Protein AF-V4W3D3-F1 (afdb_monomer)

pLDDT: mean 90.8, std 6.97, range [59.53, 97.44]

Secondary structure (DSSP, 8-state):
-HHHHHHHHHHHHHHHHHHHHHHHHHHHHHHHHHHHHHHHHH-TT--S--HHHHHHHHHHHHHHHH-TTHHHHHHHHHHHHHHHHT-PPPHHHHHHHHHHTT---SS--SSS--TT-

Organism: Citrus clementina (NCBI:txid85681)

Structure (mmCIF, N/CA/C/O backbone):
data_AF-V4W3D3-F1
#
_entry.id   AF-V4W3D3-F1
#
loop_
_atom_site.group_PDB
_atom_site.id
_atom_site.type_symbol
_atom_site.label_atom_id
_atom_site.label_alt_id
_atom_site.label_comp_id
_atom_site.label_asym_id
_atom_site.label_entity_id
_atom_site.label_seq_id
_atom_site.pdbx_PDB_ins_code
_atom_site.Cartn_x
_atom_site.Cartn_y
_atom_site.Cartn_z
_atom_site.occupancy
_atom_site.B_iso_or_equiv
_atom_site.auth_seq_id
_atom_site.auth_comp_id
_atom_site.auth_asym_id
_atom_site.auth_atom_id
_atom_site.pdbx_PDB_model_num
ATOM 1 N N . MET A 1 1 ? -31.366 -12.186 35.578 1.00 68.38 1 MET A N 1
ATOM 2 C CA . MET A 1 1 ? -29.944 -12.216 35.158 1.00 68.38 1 MET A CA 1
ATOM 3 C C . MET A 1 1 ? -29.764 -12.760 33.737 1.00 68.38 1 MET A C 1
ATOM 5 O O . MET A 1 1 ? -29.310 -11.999 32.896 1.00 68.38 1 MET A O 1
ATOM 9 N N . ALA A 1 2 ? -30.214 -13.980 33.408 1.00 75.69 2 ALA A N 1
ATOM 10 C CA . ALA A 1 2 ? -30.065 -14.568 32.061 1.00 75.69 2 ALA A CA 1
ATOM 11 C C . ALA A 1 2 ? -30.628 -13.715 30.901 1.00 75.69 2 ALA A C 1
ATOM 13 O O . ALA A 1 2 ? -29.993 -13.589 29.861 1.00 75.69 2 ALA A O 1
ATOM 14 N N . ARG A 1 3 ? -31.782 -13.059 31.095 1.00 81.50 3 ARG A N 1
ATOM 15 C CA . ARG A 1 3 ? -32.405 -12.210 30.063 1.00 81.50 3 ARG A CA 1
ATOM 16 C C . ARG A 1 3 ? -31.559 -10.976 29.717 1.00 81.50 3 ARG A C 1
ATOM 18 O O . ARG A 1 3 ? -31.438 -10.634 28.552 1.00 81.50 3 ARG A O 1
ATOM 25 N N . HIS A 1 4 ? -30.912 -10.360 30.710 1.00 81.06 4 HIS A N 1
ATOM 26 C CA . HIS A 1 4 ? -29.988 -9.239 30.493 1.00 81.06 4 HIS A CA 1
ATOM 27 C C . HIS A 1 4 ? -28.684 -9.682 29.824 1.00 81.06 4 HIS A C 1
ATOM 29 O O . HIS A 1 4 ? -28.195 -8.981 28.944 1.00 81.06 4 HIS A O 1
ATOM 35 N N . LEU A 1 5 ? -28.158 -10.857 30.188 1.00 86.44 5 LEU A N 1
ATOM 36 C CA . LEU A 1 5 ? -26.985 -11.439 29.527 1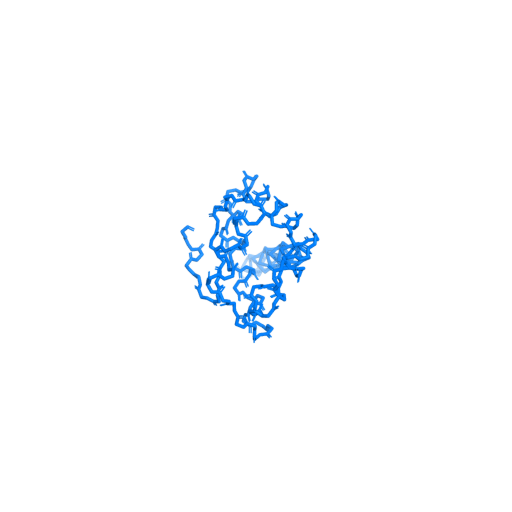.00 86.44 5 LEU A CA 1
ATOM 37 C C . LEU A 1 5 ? -27.262 -11.736 28.046 1.00 86.44 5 LEU A C 1
ATOM 39 O O . LEU A 1 5 ? -26.412 -11.458 27.206 1.00 86.44 5 LEU A O 1
ATOM 43 N N . LEU A 1 6 ? -28.467 -12.218 27.719 1.00 88.75 6 LEU A N 1
ATOM 44 C CA . LEU A 1 6 ? -28.884 -12.450 26.335 1.00 88.75 6 LEU A CA 1
ATOM 45 C C . LEU A 1 6 ? -28.907 -11.140 25.528 1.00 88.75 6 LEU A C 1
ATOM 47 O O . LEU A 1 6 ? -28.340 -11.083 24.440 1.00 88.75 6 LEU A O 1
ATOM 51 N N . TYR A 1 7 ? -29.489 -10.069 26.081 1.00 91.88 7 TYR A N 1
ATOM 52 C CA . TYR A 1 7 ? -29.511 -8.761 25.416 1.00 91.88 7 TYR A CA 1
ATOM 53 C C . TYR A 1 7 ? -28.104 -8.190 25.204 1.00 91.88 7 TYR A C 1
ATOM 55 O O . TYR A 1 7 ? -27.794 -7.741 24.101 1.00 91.88 7 TYR A O 1
ATOM 63 N N . LEU A 1 8 ? -27.231 -8.266 26.213 1.00 91.50 8 LEU A N 1
ATOM 64 C CA . LEU A 1 8 ? -25.843 -7.807 26.100 1.00 91.50 8 LEU A CA 1
ATOM 65 C C . LEU A 1 8 ? -25.068 -8.584 25.028 1.00 91.50 8 LEU A C 1
ATOM 67 O O . LEU A 1 8 ? -24.376 -7.972 24.218 1.00 91.50 8 LEU A O 1
ATOM 71 N N . ALA A 1 9 ? -25.233 -9.909 24.971 1.00 91.44 9 ALA A N 1
ATOM 72 C CA . ALA A 1 9 ? -24.599 -10.740 23.952 1.00 91.44 9 ALA A CA 1
ATOM 73 C C . ALA A 1 9 ? -25.085 -10.387 22.536 1.00 91.44 9 ALA A C 1
ATOM 75 O O . ALA A 1 9 ? -24.268 -10.216 21.632 1.00 91.44 9 ALA A O 1
ATOM 76 N N . THR A 1 10 ? -26.399 -10.212 22.340 1.00 87.69 10 THR A N 1
ATOM 77 C CA . THR A 1 10 ? -26.951 -9.813 21.031 1.00 87.69 10 THR A CA 1
ATOM 78 C C . THR A 1 10 ? -26.479 -8.427 20.595 1.00 87.69 10 THR A C 1
ATOM 80 O O . THR A 1 10 ? -26.133 -8.232 19.431 1.00 87.69 10 THR A O 1
ATOM 83 N N . PHE A 1 11 ? -26.402 -7.473 21.528 1.00 89.00 11 PHE A N 1
ATOM 84 C CA . PHE A 1 11 ? -25.919 -6.125 21.248 1.00 89.00 11 PHE A CA 1
ATOM 85 C C . PHE A 1 11 ? -24.432 -6.124 20.871 1.00 89.00 11 PHE A C 1
ATOM 87 O O . PHE A 1 11 ? -24.056 -5.520 19.867 1.00 89.00 11 PHE A O 1
ATOM 94 N N . ALA A 1 12 ? -23.596 -6.866 21.605 1.00 88.81 12 ALA A N 1
ATOM 95 C CA . ALA A 1 12 ? -22.182 -7.030 21.276 1.00 88.81 12 ALA A CA 1
ATOM 96 C C . ALA A 1 12 ? -21.980 -7.664 19.887 1.00 88.81 12 ALA A C 1
ATOM 98 O O . ALA A 1 12 ? -21.153 -7.183 19.113 1.00 88.81 12 ALA A O 1
ATOM 99 N N . LEU A 1 13 ? -22.773 -8.686 19.533 1.00 86.94 13 LEU A N 1
ATOM 100 C CA . LEU A 1 13 ? -22.719 -9.306 18.205 1.00 86.94 13 LEU A CA 1
ATOM 101 C C . LEU A 1 13 ? -23.029 -8.298 17.089 1.00 86.94 13 LEU A C 1
ATOM 103 O O . LEU A 1 13 ? -22.320 -8.251 16.082 1.00 86.94 13 LEU A O 1
ATOM 107 N N . MET A 1 14 ? -24.068 -7.476 17.270 1.00 81.88 14 MET A N 1
ATOM 108 C CA . MET A 1 14 ? -24.435 -6.448 16.293 1.00 81.88 14 MET A CA 1
ATOM 109 C C . MET A 1 14 ? -23.318 -5.414 16.111 1.00 81.88 14 MET A C 1
ATOM 111 O O . MET A 1 14 ? -22.978 -5.091 14.974 1.00 81.88 14 MET A O 1
ATOM 115 N N . LEU A 1 15 ? -22.691 -4.953 17.199 1.00 80.56 15 LEU A N 1
ATOM 116 C CA . LEU A 1 15 ? -21.564 -4.015 17.127 1.00 80.56 15 LEU A CA 1
ATOM 117 C C . LEU A 1 15 ? -20.380 -4.592 16.340 1.00 80.56 15 LEU A C 1
ATOM 119 O O . LEU A 1 15 ? -19.862 -3.928 15.445 1.00 80.56 15 LEU A O 1
ATOM 123 N N . VAL A 1 16 ? -19.988 -5.839 16.621 1.00 80.31 16 VAL A N 1
ATOM 124 C CA . VAL A 1 16 ? -18.888 -6.510 15.903 1.00 80.31 16 VAL A CA 1
ATOM 125 C C . VAL A 1 16 ? -19.198 -6.639 14.410 1.00 80.31 16 VAL A C 1
ATOM 127 O O . VAL A 1 16 ? -18.330 -6.394 13.572 1.00 80.31 16 VAL A O 1
ATOM 130 N N . SER A 1 17 ? -20.442 -6.981 14.072 1.00 71.75 17 SER A N 1
ATOM 131 C CA . SER A 1 17 ? -20.896 -7.129 12.684 1.00 71.75 17 SER A CA 1
ATOM 132 C C . SER A 1 17 ? -20.772 -5.818 11.903 1.00 71.75 17 SER A C 1
ATOM 134 O O . SER A 1 17 ? -20.255 -5.802 10.786 1.00 71.75 17 SER A O 1
ATOM 136 N N . VAL A 1 18 ? -21.202 -4.706 12.509 1.00 75.69 18 VAL A N 1
ATOM 137 C CA . VAL A 1 18 ? -21.117 -3.369 11.903 1.00 75.69 18 VAL A CA 1
ATOM 138 C 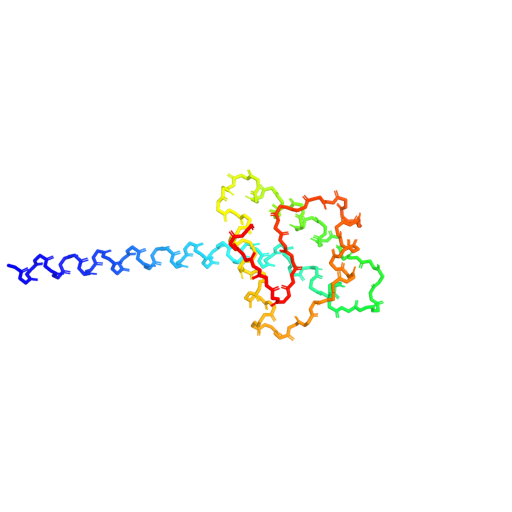C . VAL A 1 18 ? -19.663 -2.943 11.707 1.00 75.69 18 VAL A C 1
ATOM 140 O O . VAL A 1 18 ? -19.327 -2.417 10.647 1.00 75.69 18 VAL A O 1
ATOM 143 N N . SER A 1 19 ? -18.793 -3.186 12.691 1.00 73.75 19 SER A N 1
ATOM 144 C CA . SER A 1 19 ? -17.367 -2.858 12.582 1.00 73.75 19 SER A CA 1
ATOM 145 C C . SER A 1 19 ? -16.699 -3.606 11.430 1.00 73.75 19 SER A C 1
ATOM 147 O O . SER A 1 19 ? -16.050 -2.974 10.600 1.00 73.75 19 SER A O 1
ATOM 149 N N . LYS A 1 20 ? -16.938 -4.919 11.308 1.00 73.25 20 LYS A N 1
ATOM 150 C CA . LYS A 1 20 ? -16.398 -5.719 10.197 1.00 73.25 20 LYS A CA 1
ATOM 151 C C . LYS A 1 2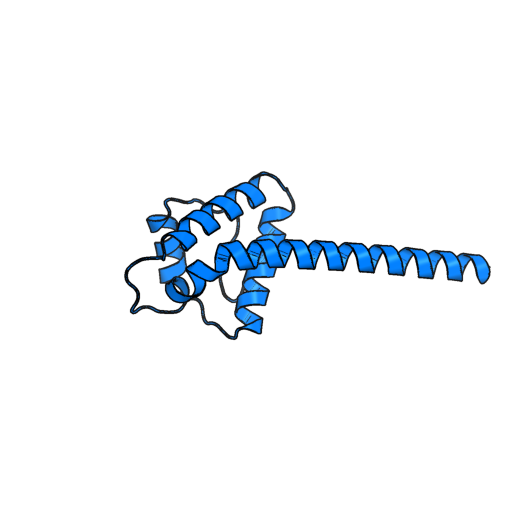0 ? -16.920 -5.277 8.834 1.00 73.25 20 LYS A C 1
ATOM 153 O O . LYS A 1 20 ? -16.158 -5.229 7.876 1.00 73.25 20 LYS A O 1
ATOM 158 N N . ALA A 1 21 ? -18.203 -4.928 8.735 1.00 73.00 21 ALA A N 1
ATOM 159 C CA . ALA A 1 21 ? -18.770 -4.424 7.486 1.00 73.00 21 ALA A CA 1
ATOM 160 C C . ALA A 1 21 ? -18.133 -3.087 7.061 1.00 73.00 21 ALA A C 1
ATOM 162 O O . ALA A 1 21 ? -17.839 -2.889 5.883 1.00 73.00 21 ALA A O 1
ATOM 163 N N . ARG A 1 22 ? -17.880 -2.181 8.017 1.00 77.38 22 ARG A N 1
ATOM 164 C CA . ARG A 1 22 ? -17.183 -0.910 7.755 1.00 77.38 22 ARG A CA 1
ATOM 165 C C . ARG A 1 22 ? -15.743 -1.129 7.309 1.00 77.38 22 ARG A C 1
ATOM 167 O O . ARG A 1 22 ? -15.309 -0.482 6.365 1.00 77.38 22 ARG A O 1
ATOM 174 N N . GLU A 1 23 ? -15.032 -2.038 7.965 1.00 80.06 23 GLU A N 1
ATOM 175 C CA . GLU A 1 23 ? -13.666 -2.415 7.598 1.00 80.06 23 GLU A CA 1
ATOM 176 C C . GLU A 1 23 ? -13.607 -3.017 6.188 1.00 80.06 23 GLU A C 1
ATOM 178 O O . GLU A 1 23 ? -12.811 -2.563 5.374 1.00 80.06 23 GLU A O 1
ATOM 183 N N . SER A 1 24 ? -14.520 -3.937 5.854 1.00 81.88 24 SER A N 1
ATOM 184 C CA . SER A 1 24 ? -14.642 -4.497 4.499 1.00 81.88 24 SER A CA 1
ATOM 185 C C . SER A 1 24 ? -14.864 -3.400 3.460 1.00 81.88 24 SER A C 1
ATOM 187 O O . SER A 1 24 ? -14.096 -3.295 2.512 1.00 81.88 24 SER A O 1
ATOM 189 N N . SER A 1 25 ? -15.856 -2.527 3.673 1.00 89.50 25 SER A N 1
ATOM 190 C CA . SER A 1 25 ? -16.141 -1.426 2.746 1.00 89.50 25 SER A CA 1
ATOM 191 C C . SER A 1 25 ? -14.964 -0.456 2.606 1.00 89.50 25 SER A C 1
ATOM 193 O O . SER A 1 25 ? -14.784 0.140 1.542 1.00 89.50 25 SER A O 1
ATOM 195 N N . PHE A 1 26 ? -14.179 -0.268 3.668 1.00 93.94 26 PHE A N 1
ATOM 196 C CA . PHE A 1 26 ? -12.971 0.543 3.629 1.00 93.94 26 PHE A CA 1
ATOM 197 C C . PHE A 1 26 ? -11.872 -0.146 2.814 1.00 93.94 26 PHE A C 1
ATOM 199 O O . PHE A 1 26 ? -11.307 0.473 1.914 1.00 93.94 26 PHE A O 1
ATOM 206 N N . CYS A 1 27 ? -11.605 -1.432 3.051 1.00 95.75 27 CYS A N 1
ATOM 207 C CA . CYS A 1 27 ? -10.616 -2.177 2.277 1.00 95.75 27 CYS A CA 1
ATOM 208 C C . CYS A 1 27 ? -11.006 -2.332 0.803 1.00 95.75 27 CYS A C 1
ATOM 210 O O . CYS A 1 27 ? -10.123 -2.281 -0.049 1.00 95.75 27 CYS A O 1
ATOM 212 N N . ASP A 1 28 ? -12.296 -2.409 0.474 1.00 95.75 28 ASP A N 1
ATOM 213 C CA . ASP A 1 28 ? -12.771 -2.368 -0.914 1.00 95.75 28 ASP A CA 1
ATOM 214 C C . ASP A 1 28 ? -12.406 -1.034 -1.584 1.00 95.75 28 ASP A C 1
ATOM 216 O O 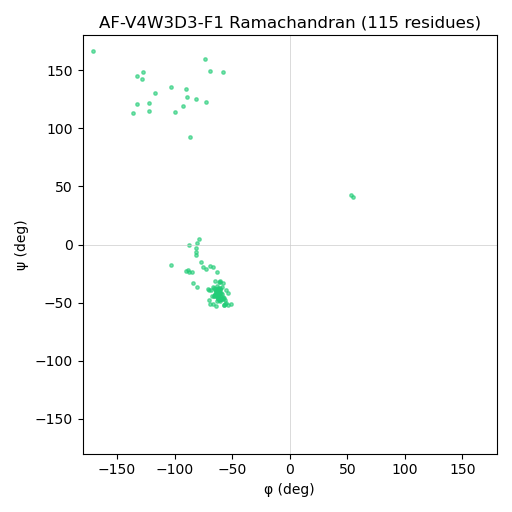. ASP A 1 28 ? -11.967 -0.995 -2.737 1.00 95.75 28 ASP A O 1
ATOM 220 N N . ASN A 1 29 ? -12.532 0.084 -0.859 1.00 96.25 29 ASN A N 1
ATOM 221 C CA . ASN A 1 29 ? -12.075 1.386 -1.343 1.00 96.25 29 ASN A CA 1
ATOM 222 C C . ASN A 1 29 ? -10.551 1.415 -1.541 1.00 96.25 29 ASN A C 1
ATOM 224 O O . ASN A 1 29 ? -10.081 1.911 -2.570 1.00 96.25 29 ASN A O 1
ATOM 228 N N . VAL A 1 30 ? -9.787 0.847 -0.602 1.00 97.00 30 VAL A N 1
ATOM 229 C CA . VAL A 1 30 ? -8.325 0.750 -0.711 1.00 97.00 30 VAL A CA 1
ATOM 230 C C . VAL A 1 30 ? -7.919 -0.077 -1.926 1.00 97.00 30 VAL A C 1
ATOM 232 O O . VAL A 1 30 ? -7.109 0.377 -2.736 1.00 97.00 30 VAL A O 1
ATOM 235 N N . PHE A 1 31 ? -8.538 -1.242 -2.105 1.00 96.81 31 PHE A N 1
ATOM 236 C CA . PHE A 1 31 ? -8.326 -2.125 -3.243 1.00 96.81 31 PHE A CA 1
ATOM 237 C C . PHE A 1 31 ? -8.595 -1.414 -4.569 1.00 96.81 31 PHE A C 1
ATOM 239 O O . PHE A 1 31 ? -7.722 -1.388 -5.434 1.00 96.81 31 PHE A O 1
ATOM 246 N N . ASN A 1 32 ? -9.757 -0.772 -4.715 1.00 97.00 32 ASN A N 1
ATOM 247 C CA . ASN A 1 32 ? -10.137 -0.097 -5.959 1.00 97.00 32 ASN A CA 1
ATOM 248 C C . ASN A 1 32 ? -9.170 1.030 -6.349 1.00 97.00 32 ASN A C 1
ATOM 250 O O . ASN A 1 32 ? -8.936 1.259 -7.534 1.00 97.00 32 ASN A O 1
ATOM 254 N N . ASN A 1 33 ? -8.573 1.716 -5.372 1.00 97.44 33 ASN A N 1
ATOM 255 C CA . ASN A 1 33 ? -7.556 2.730 -5.646 1.00 97.44 33 ASN A CA 1
ATOM 256 C C . ASN A 1 33 ? -6.171 2.111 -5.911 1.00 97.44 33 ASN A C 1
ATOM 258 O O . ASN A 1 33 ? -5.430 2.611 -6.755 1.00 97.44 33 ASN A O 1
ATOM 262 N N . PHE A 1 34 ? -5.801 1.030 -5.220 1.00 97.00 34 PHE A N 1
ATOM 263 C CA . PHE A 1 34 ? -4.453 0.461 -5.302 1.00 97.00 34 PHE A CA 1
ATOM 264 C C . PHE A 1 34 ? -4.268 -0.571 -6.426 1.00 97.00 34 PHE A C 1
ATOM 266 O O . PHE A 1 34 ? -3.145 -0.774 -6.887 1.00 97.00 34 PHE A O 1
ATOM 273 N N . ILE A 1 35 ? -5.335 -1.203 -6.924 1.00 95.94 35 ILE A N 1
ATOM 274 C CA . ILE A 1 35 ? -5.246 -2.322 -7.880 1.00 95.94 35 ILE A CA 1
ATOM 275 C C . ILE A 1 35 ? -4.501 -1.957 -9.172 1.00 95.94 35 ILE A C 1
ATOM 277 O O . ILE A 1 35 ? -3.754 -2.767 -9.719 1.00 95.94 35 ILE A O 1
ATOM 281 N N . HIS A 1 36 ? -4.609 -0.706 -9.621 1.00 96.62 36 HIS A N 1
ATOM 282 C CA . HIS A 1 36 ? -3.883 -0.208 -10.792 1.00 96.62 36 HIS A CA 1
ATOM 283 C C . HIS A 1 36 ? -2.361 -0.134 -10.587 1.00 96.62 36 HIS A C 1
ATOM 285 O O . HIS A 1 36 ? -1.612 -0.091 -11.563 1.00 96.62 36 HIS A O 1
ATOM 291 N N . CYS A 1 37 ? -1.895 -0.121 -9.337 1.00 97.00 37 CYS A N 1
ATOM 292 C CA . CYS A 1 37 ? -0.480 -0.095 -8.978 1.00 97.00 37 CYS A CA 1
ATOM 293 C C . CYS A 1 37 ? 0.142 -1.481 -8.874 1.00 97.00 37 CYS A C 1
ATOM 295 O O . CYS A 1 37 ? 1.356 -1.599 -9.023 1.00 97.00 37 CYS A O 1
ATOM 297 N N . VAL A 1 38 ? -0.669 -2.516 -8.637 1.00 95.94 38 VAL A N 1
ATOM 298 C CA . VAL A 1 38 ? -0.209 -3.871 -8.307 1.00 95.94 38 VAL A CA 1
ATOM 299 C C . VAL A 1 38 ? 0.821 -4.376 -9.312 1.00 95.94 38 VAL A C 1
ATOM 301 O O . VAL A 1 38 ? 1.929 -4.730 -8.925 1.00 95.94 38 VAL A O 1
ATOM 304 N N . ARG A 1 39 ? 0.511 -4.299 -10.612 1.00 95.19 39 ARG A N 1
ATOM 305 C CA . ARG A 1 39 ? 1.432 -4.742 -11.667 1.00 95.19 39 ARG A CA 1
ATOM 306 C C . ARG A 1 39 ? 2.751 -3.964 -11.658 1.00 95.19 39 ARG A C 1
ATOM 308 O O . ARG A 1 39 ? 3.798 -4.550 -11.881 1.00 95.19 39 ARG A O 1
ATOM 315 N N . TYR A 1 40 ? 2.721 -2.659 -11.388 1.00 96.81 40 TYR A N 1
ATOM 316 C CA . TYR A 1 40 ? 3.938 -1.848 -11.316 1.00 96.81 40 TYR A CA 1
ATOM 317 C C . TYR A 1 40 ? 4.805 -2.238 -10.115 1.00 96.81 40 TYR A C 1
ATOM 319 O O . TYR A 1 40 ? 6.020 -2.367 -10.259 1.00 96.81 40 TYR A O 1
ATOM 327 N N . VAL A 1 41 ? 4.200 -2.432 -8.939 1.00 96.19 41 VAL A N 1
ATOM 328 C CA . VAL A 1 41 ? 4.949 -2.736 -7.711 1.00 96.19 41 VAL A CA 1
ATOM 329 C C . VAL A 1 41 ? 5.463 -4.172 -7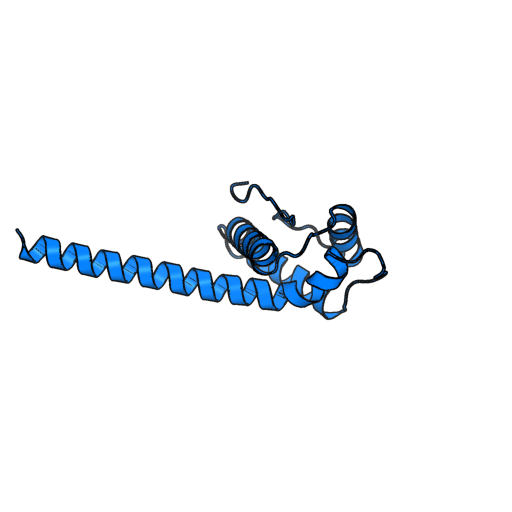.654 1.00 96.19 41 VAL A C 1
ATOM 331 O O . VAL A 1 41 ? 6.391 -4.424 -6.898 1.00 96.19 41 VAL A O 1
ATOM 334 N N . SER A 1 42 ? 4.910 -5.095 -8.447 1.00 95.00 42 SER A N 1
ATOM 335 C CA . SER A 1 42 ? 5.318 -6.507 -8.455 1.00 95.00 42 SER A CA 1
ATOM 336 C C . SER A 1 42 ? 6.198 -6.922 -9.637 1.00 95.00 42 SER A C 1
ATOM 338 O O . SER A 1 42 ? 6.806 -7.986 -9.594 1.00 95.00 42 SER A O 1
ATOM 340 N N . ASP A 1 43 ? 6.238 -6.139 -10.717 1.00 93.50 43 ASP A N 1
ATOM 341 C CA . ASP A 1 43 ? 6.929 -6.500 -11.958 1.00 93.50 43 ASP A CA 1
ATOM 342 C C . ASP A 1 43 ? 7.994 -5.456 -12.320 1.00 93.50 43 ASP A C 1
ATOM 344 O O . ASP A 1 43 ? 7.693 -4.299 -12.638 1.00 93.50 43 ASP A O 1
ATOM 348 N N . LEU A 1 44 ? 9.257 -5.888 -12.287 1.00 90.69 44 LEU A N 1
ATOM 349 C CA . LEU A 1 44 ? 10.423 -5.063 -12.608 1.00 90.69 44 LEU A CA 1
ATOM 350 C C . LEU A 1 44 ? 10.516 -4.701 -14.097 1.00 90.69 44 LEU A C 1
ATOM 352 O O . LEU A 1 44 ? 11.210 -3.746 -14.435 1.00 90.69 44 LEU A O 1
ATOM 356 N N . SER A 1 45 ? 9.825 -5.426 -14.985 1.00 93.06 45 SER A N 1
ATOM 357 C CA . SER A 1 45 ? 9.835 -5.156 -16.431 1.00 93.06 45 SER A CA 1
ATOM 358 C C . SER A 1 45 ? 8.969 -3.958 -16.835 1.00 93.06 45 SER A C 1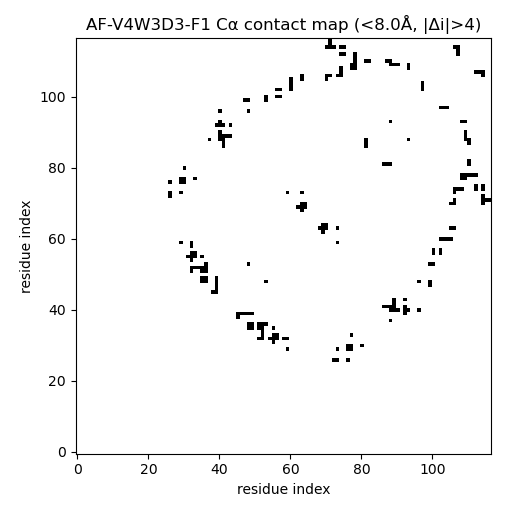
ATOM 360 O O . SER A 1 45 ? 9.090 -3.433 -17.942 1.00 93.06 45 SER A O 1
ATOM 362 N N . ILE A 1 46 ? 8.090 -3.501 -15.942 1.00 94.19 46 ILE A N 1
ATOM 363 C CA . ILE A 1 46 ? 7.225 -2.351 -16.189 1.00 94.19 46 ILE A CA 1
ATOM 364 C C . ILE A 1 46 ? 8.025 -1.077 -15.921 1.00 94.19 46 ILE A C 1
ATOM 366 O O . ILE A 1 46 ? 8.532 -0.893 -14.827 1.00 94.19 46 ILE A O 1
ATOM 370 N N . ASN A 1 47 ? 8.128 -0.144 -16.859 1.00 91.12 47 ASN A N 1
ATOM 371 C CA . ASN A 1 47 ? 8.916 1.074 -16.606 1.00 91.12 47 ASN A CA 1
ATOM 372 C C . ASN A 1 47 ? 8.122 2.156 -15.864 1.00 91.12 47 ASN A C 1
ATOM 374 O O . ASN A 1 47 ? 8.681 2.870 -15.036 1.00 91.12 47 ASN A O 1
ATOM 378 N N . GLU A 1 48 ? 6.813 2.240 -16.105 1.00 93.81 48 GLU A N 1
ATOM 379 C CA . GLU A 1 48 ? 5.964 3.317 -15.590 1.00 93.81 48 GLU A CA 1
ATOM 380 C C . GLU A 1 48 ? 4.665 2.786 -14.970 1.00 93.81 48 GLU A C 1
ATOM 382 O O . GLU A 1 48 ? 4.110 1.792 -15.454 1.00 93.81 48 GLU A O 1
ATOM 387 N N . PRO A 1 49 ? 4.159 3.420 -13.895 1.00 94.88 49 PRO A N 1
ATOM 388 C CA . PRO A 1 49 ? 2.871 3.059 -13.323 1.00 94.88 49 PRO A CA 1
ATOM 389 C C . PRO A 1 49 ? 1.736 3.443 -14.277 1.00 94.88 49 PRO A C 1
ATOM 391 O O . PRO A 1 49 ? 1.810 4.441 -14.992 1.00 94.88 49 PRO A O 1
ATOM 394 N N . ALA A 1 50 ? 0.643 2.677 -14.256 1.00 94.25 50 ALA A N 1
ATOM 395 C CA . ALA A 1 50 ? -0.564 3.051 -14.988 1.00 94.25 50 ALA A CA 1
ATOM 396 C C . ALA A 1 50 ? -1.071 4.427 -14.518 1.00 94.25 50 ALA A C 1
ATOM 398 O O . ALA A 1 50 ? -0.959 4.757 -13.338 1.00 94.25 50 ALA A O 1
ATOM 399 N N . SER A 1 51 ? -1.702 5.209 -15.398 1.00 90.06 51 SER A N 1
ATOM 400 C CA . SER A 1 51 ? -2.255 6.526 -15.028 1.00 90.06 51 SER A CA 1
ATOM 401 C C . SER A 1 51 ? -3.191 6.447 -13.814 1.00 90.06 51 SER A C 1
ATOM 403 O O . SER A 1 51 ? -3.071 7.239 -12.880 1.00 90.06 51 SER A O 1
ATOM 405 N N . GLY A 1 52 ? -4.047 5.419 -13.773 1.00 96.19 52 GLY A N 1
ATOM 406 C CA . GLY A 1 52 ? -4.944 5.147 -12.647 1.00 96.19 52 GLY A CA 1
ATOM 407 C C . GLY A 1 52 ? -4.229 4.831 -11.329 1.00 96.19 52 GLY A C 1
ATOM 408 O O . GLY A 1 52 ? -4.794 5.070 -10.266 1.00 96.19 52 GLY A O 1
ATOM 409 N N . CYS A 1 53 ? -2.978 4.361 -11.368 1.00 97.38 53 CYS A N 1
ATOM 410 C CA . CYS A 1 53 ? -2.211 4.081 -10.157 1.00 97.38 53 CYS A CA 1
ATOM 411 C C . CYS A 1 53 ? -1.895 5.365 -9.384 1.00 97.38 53 CYS A C 1
ATOM 413 O O . CYS A 1 53 ? -2.204 5.457 -8.199 1.00 97.38 53 CYS A O 1
ATOM 415 N N . CYS A 1 54 ? -1.337 6.391 -10.035 1.00 97.06 54 CYS A N 1
ATOM 416 C CA . CYS A 1 54 ? -1.008 7.625 -9.320 1.00 97.06 54 CYS A CA 1
ATOM 417 C C . CYS A 1 54 ? -2.255 8.353 -8.812 1.00 97.06 54 CYS A C 1
ATOM 419 O O . CYS A 1 54 ? -2.239 8.857 -7.689 1.00 97.06 54 CYS A O 1
ATOM 421 N N . SER A 1 55 ? -3.350 8.356 -9.579 1.00 97.31 55 SER A N 1
ATOM 422 C CA . SER A 1 55 ? -4.640 8.870 -9.102 1.00 97.31 55 SER A CA 1
ATOM 423 C C . SER A 1 55 ? -5.111 8.133 -7.846 1.00 97.31 55 SER A C 1
ATOM 425 O O . SER A 1 55 ? -5.480 8.774 -6.865 1.00 97.31 55 SER A O 1
ATOM 427 N N . GLY A 1 56 ? -5.019 6.801 -7.837 1.00 97.38 56 GLY A N 1
ATOM 428 C CA . GLY A 1 56 ? -5.357 5.986 -6.675 1.00 97.38 56 GLY A CA 1
ATOM 429 C C . GLY A 1 56 ? -4.489 6.288 -5.452 1.00 97.38 56 GLY A C 1
ATOM 430 O O . GLY A 1 56 ? -5.011 6.508 -4.363 1.00 97.38 56 GLY A O 1
ATOM 431 N N . ILE A 1 57 ? -3.169 6.392 -5.621 1.00 96.56 57 ILE A N 1
ATOM 432 C CA . ILE A 1 57 ? -2.241 6.735 -4.530 1.00 96.56 57 ILE A CA 1
ATOM 433 C C . ILE A 1 57 ? -2.537 8.126 -3.948 1.00 96.56 57 ILE A C 1
ATOM 435 O O . ILE A 1 57 ? -2.500 8.311 -2.730 1.00 96.56 57 ILE A O 1
ATOM 439 N N . ILE A 1 58 ? -2.866 9.104 -4.796 1.00 96.31 58 ILE A N 1
ATOM 440 C CA . ILE A 1 58 ? -3.258 10.450 -4.355 1.00 96.31 58 ILE A CA 1
ATOM 441 C C . ILE A 1 58 ? -4.560 10.401 -3.546 1.00 96.31 58 ILE A C 1
ATOM 443 O O . ILE A 1 58 ? -4.637 11.035 -2.492 1.00 96.31 58 ILE A O 1
ATOM 447 N N . ASN A 1 59 ? -5.550 9.625 -3.987 1.00 96.75 59 ASN A N 1
ATOM 448 C CA . ASN A 1 59 ? -6.797 9.446 -3.245 1.00 96.75 59 ASN A CA 1
ATOM 449 C C . ASN A 1 59 ? -6.544 8.796 -1.877 1.00 96.75 59 ASN A C 1
ATOM 451 O O . ASN A 1 59 ? -7.021 9.298 -0.863 1.00 96.75 59 ASN A O 1
ATOM 455 N N . LEU A 1 60 ? -5.730 7.737 -1.816 1.00 96.75 60 LEU A N 1
ATOM 456 C CA . LEU A 1 60 ? -5.386 7.080 -0.549 1.00 96.75 60 LEU A CA 1
ATOM 457 C C . LEU A 1 60 ? -4.644 8.012 0.406 1.00 96.75 60 LEU A C 1
ATOM 459 O O . LEU A 1 60 ? -4.913 8.003 1.604 1.00 96.75 60 LEU A O 1
ATOM 463 N N . LYS A 1 61 ? -3.767 8.879 -0.112 1.00 96.19 61 LYS A N 1
ATOM 464 C CA . LYS A 1 61 ? -3.145 9.940 0.687 1.00 96.19 61 LYS A CA 1
ATOM 465 C C . LYS A 1 61 ? -4.191 10.882 1.292 1.00 96.19 61 LYS A C 1
ATOM 467 O O . LYS A 1 61 ? -4.064 11.268 2.449 1.00 96.19 61 LYS A O 1
ATOM 472 N N . GLN A 1 62 ? -5.211 11.277 0.530 1.00 96.00 62 GLN A N 1
ATOM 473 C CA . GLN A 1 62 ? -6.277 12.141 1.045 1.00 96.00 62 GLN A CA 1
ATOM 474 C C . GLN A 1 62 ? -7.095 11.438 2.131 1.00 96.00 62 GLN A C 1
ATOM 476 O O . GLN A 1 62 ? -7.315 12.032 3.184 1.00 96.00 62 GLN A O 1
ATOM 481 N N . VAL A 1 63 ? -7.462 10.169 1.921 1.00 94.31 63 VAL A N 1
ATOM 482 C CA . VAL A 1 63 ? -8.156 9.345 2.927 1.00 94.31 63 VAL A CA 1
ATOM 483 C C . VAL A 1 63 ? -7.330 9.245 4.211 1.00 94.31 63 VAL A C 1
ATOM 485 O O . VAL A 1 63 ? -7.853 9.486 5.298 1.00 94.31 63 VAL A O 1
ATOM 488 N N . ALA A 1 64 ? -6.029 8.969 4.086 1.00 95.31 64 ALA A N 1
ATOM 489 C CA . ALA A 1 64 ? -5.100 8.891 5.211 1.00 95.31 64 ALA A CA 1
ATOM 490 C C . ALA A 1 64 ? -4.991 10.210 5.997 1.00 95.31 64 ALA A C 1
ATOM 492 O O . ALA A 1 64 ? -4.764 10.191 7.199 1.00 95.31 64 ALA A O 1
ATOM 493 N N . ASN A 1 65 ? -5.156 11.356 5.332 1.00 94.94 65 ASN A N 1
ATOM 494 C CA . ASN A 1 65 ? -5.079 12.670 5.972 1.00 94.94 65 ASN A CA 1
ATOM 495 C C . ASN A 1 65 ? -6.400 13.113 6.618 1.00 94.94 65 ASN A C 1
ATOM 497 O O . ASN A 1 65 ? -6.391 13.984 7.483 1.00 94.94 65 ASN A O 1
ATOM 501 N N . GLN A 1 66 ? -7.536 12.578 6.166 1.00 94.06 66 GLN A N 1
ATOM 502 C CA . GLN A 1 66 ? -8.867 12.953 6.657 1.00 94.06 66 GLN A CA 1
ATOM 503 C C . GLN A 1 66 ? -9.330 12.099 7.841 1.00 94.06 66 GLN A C 1
ATOM 505 O O . GLN A 1 66 ? -10.194 12.528 8.602 1.00 94.06 66 GLN A O 1
ATOM 510 N N . ASN A 1 67 ? -8.779 10.894 7.987 1.00 89.25 67 ASN A N 1
ATOM 511 C CA . ASN A 1 67 ? -9.122 9.947 9.039 1.00 89.25 67 ASN A CA 1
ATOM 512 C C . ASN A 1 67 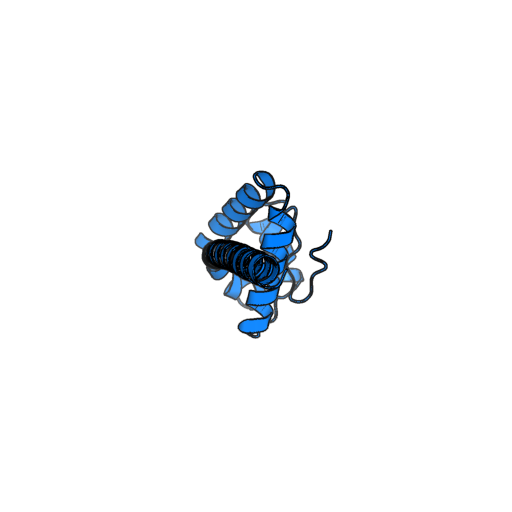? -7.863 9.592 9.834 1.00 89.25 67 ASN A C 1
ATOM 514 O O . ASN A 1 67 ? -6.922 9.044 9.270 1.00 89.25 67 ASN A O 1
ATOM 518 N N . GLU A 1 68 ? -7.872 9.842 11.143 1.00 91.06 68 GLU A N 1
ATOM 519 C CA . GLU A 1 68 ? -6.748 9.549 12.043 1.00 91.06 68 GLU A CA 1
ATOM 520 C C . GLU A 1 68 ? -6.362 8.060 12.043 1.00 91.06 68 GLU A C 1
ATOM 522 O O . GLU A 1 68 ? -5.182 7.726 12.051 1.00 91.06 68 GLU A O 1
ATOM 527 N N . ALA A 1 69 ? -7.343 7.156 11.933 1.00 91.06 69 ALA A N 1
ATOM 528 C CA . ALA A 1 69 ? -7.094 5.719 11.795 1.00 91.06 69 ALA A CA 1
ATOM 529 C C . ALA A 1 69 ? -6.752 5.300 10.350 1.00 91.06 69 ALA A C 1
ATOM 531 O O . ALA A 1 69 ? -6.364 4.158 10.104 1.00 91.06 69 ALA A O 1
ATOM 532 N N . GLY A 1 70 ? -6.894 6.212 9.385 1.00 93.12 70 GLY A N 1
ATOM 533 C CA . GLY A 1 70 ? -6.757 5.959 7.954 1.00 93.12 70 GLY A CA 1
ATOM 534 C C . GLY A 1 70 ? -5.418 5.335 7.554 1.00 93.12 70 GLY A C 1
ATOM 535 O O . GLY A 1 70 ? -5.449 4.313 6.872 1.00 93.12 70 GLY A O 1
ATOM 536 N N . PRO A 1 71 ? -4.252 5.872 7.969 1.00 94.88 71 PRO A N 1
ATOM 537 C CA . PRO A 1 71 ? -2.953 5.293 7.624 1.00 94.88 71 PRO A CA 1
ATOM 538 C C . PRO A 1 71 ? -2.819 3.823 8.045 1.00 94.88 71 PRO A C 1
ATOM 540 O O . PRO A 1 71 ? -2.455 2.982 7.223 1.00 94.88 71 PRO A O 1
ATOM 543 N N . ALA A 1 72 ? -3.190 3.503 9.290 1.00 93.25 72 ALA A N 1
ATOM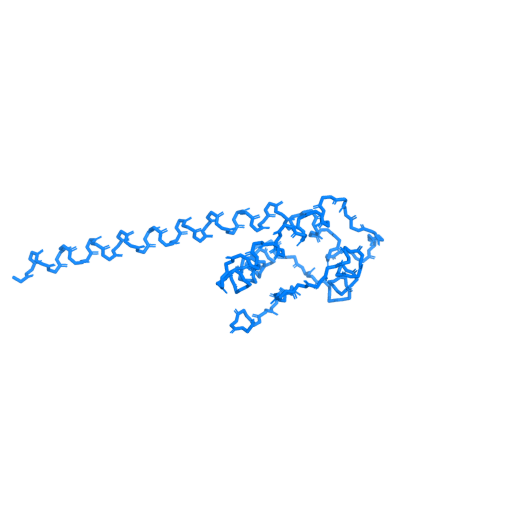 544 C CA . ALA A 1 72 ? -3.138 2.146 9.831 1.00 93.25 72 ALA A CA 1
ATOM 545 C C . ALA A 1 72 ? -4.107 1.202 9.101 1.00 93.25 72 ALA A C 1
ATOM 547 O O . ALA A 1 72 ? -3.734 0.094 8.719 1.00 93.25 72 ALA A O 1
ATOM 548 N N . GLN A 1 73 ? -5.336 1.658 8.833 1.00 94.12 73 GLN A N 1
ATOM 549 C CA . GLN A 1 73 ? -6.328 0.870 8.097 1.00 94.12 73 GLN A CA 1
ATOM 550 C C . GLN A 1 73 ? -5.896 0.618 6.645 1.00 94.12 73 GLN A C 1
ATOM 552 O O . GLN A 1 73 ? -6.006 -0.504 6.160 1.00 94.12 73 GLN A O 1
ATOM 557 N N . ILE A 1 74 ? -5.362 1.630 5.949 1.00 96.12 74 ILE A N 1
ATOM 558 C CA . ILE A 1 74 ? -4.851 1.487 4.574 1.00 96.12 74 ILE A CA 1
ATOM 559 C C . ILE A 1 74 ? -3.693 0.492 4.544 1.00 96.12 74 ILE A C 1
ATOM 561 O O . ILE A 1 74 ? -3.671 -0.385 3.682 1.00 96.12 74 ILE A O 1
ATOM 565 N N . CYS A 1 75 ? -2.761 0.615 5.492 1.00 95.19 75 CYS A N 1
ATOM 566 C CA . CYS A 1 75 ? -1.653 -0.317 5.654 1.00 95.19 75 CYS A CA 1
ATOM 567 C C . CYS A 1 75 ? -2.162 -1.759 5.767 1.00 95.19 75 CYS A C 1
ATOM 569 O O . CYS A 1 75 ? -1.767 -2.607 4.966 1.00 95.19 75 CYS A O 1
ATOM 571 N N . GLN A 1 76 ? -3.106 -2.015 6.678 1.00 94.25 76 GLN A N 1
ATOM 572 C CA . GLN A 1 76 ? -3.646 -3.355 6.904 1.00 94.25 76 GLN A CA 1
ATOM 573 C C . GLN A 1 76 ? -4.319 -3.923 5.644 1.00 94.25 76 GLN A C 1
ATOM 575 O O . GLN A 1 76 ? -4.012 -5.038 5.228 1.00 94.25 76 GLN A O 1
ATOM 580 N N . CYS A 1 77 ? -5.160 -3.127 4.973 1.00 95.62 77 CYS A N 1
ATOM 581 C CA . CYS A 1 77 ? -5.839 -3.554 3.749 1.00 95.62 77 CYS A CA 1
ATOM 582 C C . CYS A 1 77 ? -4.856 -3.878 2.606 1.00 95.62 77 CYS A C 1
ATOM 584 O O . CYS A 1 77 ? -5.083 -4.824 1.852 1.00 95.62 77 CYS A O 1
ATOM 586 N N . ILE A 1 78 ? -3.768 -3.110 2.451 1.00 96.06 78 ILE A N 1
ATOM 587 C CA . ILE A 1 78 ? -2.739 -3.379 1.429 1.00 96.06 78 ILE A CA 1
ATOM 588 C C . ILE A 1 78 ? -1.936 -4.640 1.777 1.00 96.06 78 ILE A C 1
ATOM 590 O O . ILE A 1 78 ? -1.624 -5.419 0.874 1.00 96.06 78 ILE A O 1
ATOM 594 N N . GLU A 1 79 ? -1.620 -4.867 3.058 1.00 93.94 79 GLU A N 1
ATOM 595 C CA . GLU A 1 79 ? -0.950 -6.098 3.500 1.00 93.94 79 GLU A CA 1
ATOM 596 C C . GLU A 1 79 ? -1.811 -7.324 3.187 1.00 93.94 79 GLU A C 1
ATOM 598 O O . GLU A 1 79 ? -1.341 -8.292 2.584 1.00 93.94 79 GLU A O 1
ATOM 603 N N . ASP A 1 80 ? -3.094 -7.259 3.544 1.00 93.00 80 ASP A N 1
ATOM 604 C CA . ASP A 1 80 ? -4.050 -8.338 3.318 1.00 93.00 80 ASP A CA 1
ATOM 605 C C . ASP A 1 80 ? -4.260 -8.608 1.835 1.00 93.00 80 ASP A C 1
ATOM 607 O O . ASP A 1 80 ? -4.275 -9.767 1.422 1.00 93.00 80 ASP A O 1
ATOM 611 N N . LEU A 1 81 ? -4.326 -7.559 1.015 1.00 93.69 81 LEU A N 1
ATOM 612 C CA . LEU A 1 81 ? -4.366 -7.698 -0.433 1.00 93.69 81 LEU A CA 1
ATOM 613 C C . LEU A 1 81 ? -3.161 -8.487 -0.958 1.00 93.69 81 LEU A C 1
ATOM 615 O O . LEU A 1 81 ? -3.325 -9.450 -1.711 1.00 93.69 81 LEU A O 1
ATOM 619 N N . ALA A 1 82 ? -1.953 -8.090 -0.553 1.00 93.81 82 ALA A N 1
ATOM 620 C CA . ALA A 1 82 ? -0.716 -8.727 -0.988 1.00 93.81 82 ALA A CA 1
ATOM 621 C C . ALA A 1 82 ? -0.663 -10.203 -0.565 1.00 93.81 82 ALA A C 1
ATOM 623 O O . ALA A 1 82 ? -0.274 -11.069 -1.354 1.00 93.81 82 ALA A O 1
ATOM 624 N N . ARG A 1 83 ? -1.109 -10.485 0.666 1.00 92.62 83 ARG A N 1
ATOM 625 C CA . ARG A 1 83 ? -1.199 -11.821 1.264 1.00 92.62 83 ARG A CA 1
ATOM 626 C C . ARG A 1 83 ? -2.196 -12.709 0.516 1.00 92.62 83 ARG A C 1
ATOM 628 O O . ARG A 1 83 ? -1.835 -13.801 0.092 1.00 92.62 83 ARG A O 1
ATOM 635 N N . VAL A 1 84 ? -3.430 -12.237 0.323 1.00 92.12 84 VAL A N 1
ATOM 636 C CA . VAL A 1 84 ? -4.521 -12.992 -0.319 1.00 92.12 84 VAL A CA 1
ATOM 637 C C . VAL A 1 84 ? -4.204 -13.275 -1.785 1.00 92.12 84 VAL A C 1
ATOM 639 O O . VAL A 1 84 ? -4.391 -14.397 -2.257 1.00 92.12 84 VAL A O 1
ATOM 642 N N . MET A 1 85 ? -3.679 -12.284 -2.506 1.00 91.50 85 MET A N 1
ATOM 643 C CA . MET A 1 85 ? -3.334 -12.445 -3.919 1.00 91.50 85 MET A CA 1
ATOM 644 C C . MET A 1 85 ? -1.979 -13.127 -4.149 1.00 91.50 85 MET A C 1
ATOM 646 O O . MET A 1 85 ? -1.653 -13.427 -5.294 1.00 91.50 85 MET A O 1
ATOM 650 N N . HIS A 1 86 ? -1.198 -13.382 -3.093 1.00 94.12 86 HIS A N 1
ATOM 651 C CA . HIS A 1 86 ? 0.157 -13.938 -3.173 1.00 94.12 86 HIS A CA 1
ATOM 652 C C . HIS A 1 86 ? 1.084 -13.119 -4.089 1.00 94.12 86 HIS A C 1
ATOM 654 O O . HIS A 1 86 ? 1.867 -13.672 -4.862 1.00 94.12 86 HIS A O 1
ATOM 660 N N . ILE A 1 87 ? 0.985 -11.788 -4.020 1.00 93.12 87 ILE A N 1
ATOM 661 C CA . ILE A 1 87 ? 1.740 -10.889 -4.899 1.00 93.12 87 ILE A CA 1
ATOM 662 C C . ILE A 1 87 ? 2.956 -10.352 -4.156 1.00 93.12 87 ILE A C 1
ATOM 664 O O . ILE A 1 87 ? 2.774 -9.567 -3.226 1.00 93.12 87 ILE A O 1
ATOM 668 N N . PRO A 1 88 ? 4.188 -10.692 -4.568 1.00 93.94 88 PRO A N 1
ATOM 669 C CA . PRO A 1 88 ? 5.381 -10.076 -4.012 1.00 93.94 88 PRO A CA 1
ATOM 670 C C . PRO A 1 88 ? 5.497 -8.635 -4.521 1.00 93.94 88 PRO A C 1
ATOM 672 O O . PRO A 1 88 ? 5.518 -8.382 -5.724 1.00 93.94 88 PRO A O 1
ATOM 675 N N . PHE A 1 89 ? 5.558 -7.683 -3.601 1.00 94.75 89 PHE A N 1
ATOM 676 C CA . PHE A 1 89 ? 5.872 -6.292 -3.879 1.00 94.75 89 PHE A CA 1
ATOM 677 C C . PHE A 1 89 ? 7.375 -6.091 -3.770 1.00 94.75 89 PHE A C 1
ATOM 679 O O . PHE A 1 89 ? 8.021 -6.503 -2.807 1.00 94.75 89 PHE A O 1
ATOM 686 N N . ASP A 1 90 ? 7.929 -5.405 -4.756 1.00 94.62 90 ASP A N 1
ATOM 687 C CA . ASP A 1 90 ? 9.328 -5.040 -4.774 1.00 94.62 90 ASP A CA 1
ATOM 688 C C . ASP A 1 90 ? 9.534 -3.681 -4.086 1.00 94.62 90 ASP A C 1
ATOM 690 O O . ASP A 1 90 ? 8.904 -2.668 -4.415 1.00 94.62 90 ASP A O 1
ATOM 694 N N . ALA A 1 91 ? 10.445 -3.649 -3.113 1.00 91.88 91 ALA A N 1
ATOM 695 C CA . ALA A 1 91 ? 10.712 -2.457 -2.314 1.00 91.88 91 ALA A CA 1
ATOM 696 C C . ALA A 1 91 ? 11.256 -1.285 -3.152 1.00 91.88 91 ALA A C 1
ATOM 698 O O . ALA A 1 91 ? 10.899 -0.130 -2.898 1.00 91.88 91 ALA A O 1
ATOM 699 N N . SER A 1 92 ? 12.076 -1.564 -4.174 1.00 92.75 92 SER A N 1
ATOM 700 C CA . SER A 1 92 ? 12.604 -0.527 -5.068 1.00 92.75 92 SER A CA 1
ATOM 701 C C . SER A 1 92 ? 11.483 0.093 -5.902 1.00 92.75 92 SER A C 1
ATOM 703 O O . SER A 1 92 ? 11.432 1.310 -6.087 1.00 92.75 92 SER A O 1
ATOM 705 N N . ARG A 1 93 ? 10.506 -0.719 -6.316 1.00 95.38 93 ARG A N 1
ATOM 706 C CA . ARG A 1 93 ? 9.326 -0.265 -7.059 1.00 95.38 93 ARG A CA 1
ATOM 707 C C . ARG A 1 93 ? 8.400 0.582 -6.212 1.00 95.38 93 ARG A C 1
ATOM 709 O O . ARG A 1 93 ? 7.902 1.594 -6.692 1.00 95.38 93 ARG A O 1
ATOM 716 N N . ILE A 1 94 ? 8.217 0.237 -4.943 1.00 93.19 94 ILE A N 1
ATOM 717 C CA . ILE A 1 94 ? 7.459 1.066 -3.998 1.00 93.19 94 ILE A CA 1
ATOM 718 C C . ILE A 1 94 ? 8.130 2.434 -3.804 1.00 93.19 94 ILE A C 1
ATOM 720 O O . ILE A 1 94 ? 7.450 3.464 -3.783 1.00 93.19 94 ILE A O 1
ATOM 724 N N . GLN A 1 95 ? 9.462 2.474 -3.691 1.00 91.88 95 GLN A N 1
ATOM 725 C CA . GLN A 1 95 ? 10.197 3.736 -3.601 1.00 91.88 95 GLN A CA 1
ATOM 726 C C . GLN A 1 95 ? 10.037 4.568 -4.880 1.00 91.88 95 GLN A C 1
ATOM 728 O O . GLN A 1 95 ? 9.674 5.745 -4.800 1.00 91.88 95 GLN A O 1
ATOM 733 N N . SER A 1 96 ? 10.230 3.953 -6.050 1.00 93.75 96 SER A N 1
ATOM 734 C CA . SER A 1 96 ? 10.035 4.612 -7.344 1.00 93.75 96 SER A CA 1
ATOM 735 C C . SER A 1 96 ? 8.599 5.094 -7.530 1.00 93.75 96 SER A C 1
ATOM 737 O O . SER A 1 96 ? 8.399 6.203 -8.017 1.00 93.75 96 SER A O 1
ATOM 739 N N . LEU A 1 97 ? 7.594 4.342 -7.071 1.00 94.38 97 LEU A N 1
ATOM 740 C CA . LEU A 1 97 ? 6.188 4.739 -7.149 1.00 94.38 97 LEU A CA 1
ATOM 741 C C . LEU A 1 97 ? 5.941 6.090 -6.464 1.00 94.38 97 LEU A C 1
ATOM 743 O O . LEU A 1 97 ? 5.306 6.971 -7.045 1.00 94.38 97 LEU A O 1
ATOM 747 N N . ARG A 1 98 ? 6.483 6.284 -5.253 1.00 91.56 98 ARG A N 1
ATOM 748 C CA . ARG A 1 98 ? 6.357 7.555 -4.516 1.00 91.56 98 ARG A CA 1
ATOM 749 C C . ARG A 1 98 ? 6.970 8.725 -5.285 1.00 91.56 98 ARG A C 1
ATOM 751 O O . ARG A 1 98 ? 6.400 9.816 -5.289 1.00 91.56 98 ARG A O 1
ATOM 758 N N . ILE A 1 99 ? 8.103 8.492 -5.947 1.00 93.44 99 ILE A N 1
ATOM 759 C CA . ILE A 1 99 ? 8.799 9.495 -6.762 1.00 93.44 99 ILE A CA 1
ATOM 760 C C . ILE A 1 99 ? 7.986 9.809 -8.024 1.00 93.44 99 ILE A C 1
ATOM 762 O O . ILE A 1 99 ? 7.687 10.976 -8.278 1.00 93.44 99 ILE A O 1
ATOM 766 N N . HIS A 1 100 ? 7.568 8.784 -8.773 1.00 94.19 100 HIS A N 1
ATOM 767 C CA . HIS A 1 100 ? 6.790 8.930 -10.007 1.00 94.19 100 HIS A CA 1
ATOM 768 C C . HIS A 1 100 ? 5.466 9.656 -9.769 1.00 94.19 100 HIS A C 1
ATOM 770 O O . HIS A 1 100 ? 5.147 10.603 -10.485 1.00 94.19 100 HIS A O 1
ATOM 776 N N . CYS A 1 101 ? 4.723 9.268 -8.731 1.00 94.62 101 CYS A N 1
ATOM 777 C CA . CYS A 1 101 ? 3.450 9.904 -8.401 1.00 94.62 101 CYS A CA 1
ATOM 778 C C . CYS A 1 101 ? 3.611 11.213 -7.611 1.00 94.62 101 CYS A C 1
ATOM 780 O O . CYS A 1 101 ? 2.618 11.883 -7.333 1.00 94.62 101 CYS A O 1
ATOM 782 N N . ARG A 1 102 ? 4.848 11.600 -7.261 1.00 94.12 102 ARG A N 1
ATOM 783 C CA . ARG A 1 102 ? 5.176 12.807 -6.481 1.00 94.12 102 ARG A CA 1
ATOM 784 C C . ARG A 1 102 ? 4.396 12.881 -5.166 1.00 94.12 102 ARG A C 1
ATOM 786 O O . ARG A 1 102 ? 3.892 13.933 -4.770 1.00 94.12 102 ARG A O 1
ATOM 793 N N . THR A 1 103 ? 4.288 11.746 -4.479 1.00 89.50 103 THR A N 1
ATOM 794 C CA . THR A 1 103 ? 3.500 11.618 -3.251 1.00 89.50 103 THR A CA 1
ATOM 795 C C . THR A 1 103 ? 4.368 11.259 -2.056 1.00 89.50 103 THR A C 1
ATOM 797 O O . THR A 1 103 ? 5.095 10.268 -2.080 1.00 89.50 103 THR A O 1
ATOM 800 N N . HIS A 1 104 ? 4.201 12.004 -0.966 1.00 91.69 104 HIS A N 1
ATOM 801 C CA . HIS A 1 104 ? 4.602 11.568 0.367 1.00 91.69 104 HIS A CA 1
ATOM 802 C C . HIS A 1 104 ? 3.402 10.899 1.049 1.00 91.69 104 HIS A C 1
ATOM 804 O O . HIS A 1 104 ? 2.355 11.538 1.188 1.00 91.69 104 HIS A O 1
ATOM 810 N N . LEU A 1 105 ? 3.542 9.620 1.401 1.00 90.38 105 LEU A N 1
ATOM 811 C CA . LEU A 1 105 ? 2.502 8.808 2.038 1.00 90.38 105 LEU A CA 1
ATOM 812 C C . LEU A 1 105 ? 2.812 8.671 3.526 1.00 90.38 105 LEU A C 1
ATOM 814 O O . LEU A 1 105 ? 3.956 8.400 3.879 1.00 90.38 105 LEU A O 1
ATOM 818 N N . SER A 1 106 ? 1.792 8.828 4.366 1.00 90.56 106 SER A N 1
ATOM 819 C CA . SER A 1 106 ? 1.870 8.641 5.821 1.00 90.56 106 SER A CA 1
ATOM 820 C C . SER A 1 106 ? 1.786 7.174 6.252 1.00 90.56 106 SER A C 1
ATOM 822 O O . SER A 1 106 ? 1.810 6.894 7.440 1.00 90.56 106 SER A O 1
ATOM 824 N N . PHE A 1 107 ? 1.686 6.243 5.301 1.00 90.81 107 PHE A N 1
ATOM 825 C CA . PHE A 1 107 ? 1.597 4.806 5.541 1.00 90.81 107 PHE A CA 1
ATOM 826 C C . PHE A 1 107 ? 2.664 4.043 4.732 1.00 90.81 107 PHE A C 1
ATOM 828 O O . PHE A 1 107 ? 3.058 4.475 3.632 1.00 90.81 107 PHE A O 1
ATOM 835 N N . PRO A 1 108 ? 3.162 2.906 5.249 1.00 89.94 108 PRO A N 1
ATOM 836 C CA . PRO A 1 108 ? 4.050 2.026 4.501 1.00 89.94 108 PRO A CA 1
ATOM 837 C C . PRO A 1 108 ? 3.287 1.248 3.415 1.00 89.94 108 PRO A C 1
ATOM 839 O O . PRO A 1 108 ? 2.070 1.110 3.456 1.00 89.94 108 PRO A O 1
ATOM 842 N N . ILE A 1 109 ? 4.026 0.747 2.422 1.00 89.94 109 ILE A N 1
ATOM 843 C CA . ILE A 1 109 ? 3.551 -0.220 1.422 1.00 89.94 109 ILE A CA 1
ATOM 844 C C . ILE A 1 109 ? 4.632 -1.304 1.365 1.00 89.94 109 ILE A C 1
ATOM 846 O O . ILE A 1 109 ? 5.793 -0.976 1.134 1.00 89.94 109 ILE A O 1
ATOM 850 N N . SER A 1 110 ? 4.281 -2.556 1.649 1.00 85.94 110 SER A N 1
ATOM 851 C CA . SER A 1 110 ? 5.156 -3.739 1.673 1.00 85.94 110 SER A CA 1
ATOM 852 C C . SER A 1 110 ? 4.280 -4.991 1.834 1.00 85.94 110 SER A C 1
ATOM 854 O O . SER A 1 110 ? 3.104 -4.883 2.167 1.00 85.94 110 SER A O 1
ATOM 856 N N . ASN A 1 111 ? 4.831 -6.183 1.608 1.00 87.62 111 ASN A N 1
ATOM 857 C CA . ASN A 1 111 ? 4.157 -7.451 1.920 1.00 87.62 111 ASN A CA 1
ATOM 858 C C . ASN A 1 111 ? 4.074 -7.767 3.414 1.00 87.62 111 ASN A C 1
ATOM 860 O O . ASN A 1 111 ? 3.273 -8.608 3.806 1.00 87.62 111 ASN A O 1
ATOM 864 N N . ALA A 1 112 ? 4.945 -7.152 4.211 1.00 86.88 112 ALA A N 1
ATOM 865 C CA . ALA A 1 112 ? 4.981 -7.281 5.659 1.00 86.88 112 ALA A CA 1
ATOM 866 C C . ALA A 1 112 ? 5.192 -5.883 6.239 1.00 86.88 112 ALA A C 1
ATOM 868 O O . ALA A 1 112 ? 6.231 -5.255 5.985 1.00 86.88 112 ALA A O 1
ATOM 869 N N . MET A 1 113 ? 4.187 -5.369 6.941 1.00 87.31 113 MET A N 1
ATOM 870 C CA . MET A 1 113 ? 4.166 -3.995 7.434 1.00 87.31 113 MET A CA 1
ATOM 871 C C . MET A 1 113 ? 3.866 -3.955 8.925 1.00 87.31 113 MET A C 1
ATOM 873 O O . MET A 1 113 ? 3.036 -4.694 9.438 1.00 87.31 113 MET A O 1
ATOM 877 N N . ASP A 1 114 ? 4.521 -3.032 9.621 1.00 87.00 114 ASP A N 1
ATOM 878 C CA . ASP A 1 114 ? 4.091 -2.641 10.955 1.00 87.00 114 ASP A CA 1
ATOM 879 C C . ASP A 1 114 ? 3.036 -1.537 10.819 1.00 87.00 114 ASP A C 1
ATOM 881 O O . ASP A 1 114 ? 3.375 -0.361 10.706 1.00 87.00 114 ASP A O 1
ATOM 885 N N . CYS A 1 115 ? 1.761 -1.930 10.775 1.00 88.56 115 CYS A N 1
ATOM 886 C CA . CYS A 1 115 ? 0.628 -1.010 10.627 1.00 88.56 115 CYS A CA 1
ATOM 887 C C . CYS A 1 115 ? 0.232 -0.297 11.930 1.00 88.56 115 CYS A C 1
ATOM 889 O O . CYS A 1 115 ? -0.761 0.428 11.952 1.00 88.56 115 CYS A O 1
ATOM 891 N N . SER A 1 116 ? 0.984 -0.500 13.018 1.00 80.25 116 SER A N 1
ATOM 892 C CA . SER A 1 116 ? 0.759 0.186 14.296 1.00 80.25 116 SER A CA 1
ATOM 893 C C . SER A 1 116 ? 1.481 1.536 14.407 1.00 80.25 116 SER A C 1
ATOM 895 O O . SER A 1 116 ? 1.370 2.200 15.439 1.00 80.25 116 SER A O 1
ATOM 897 N N . LYS A 1 117 ? 2.227 1.926 13.366 1.00 59.53 117 LYS A N 1
ATOM 898 C CA . LYS A 1 117 ? 3.119 3.090 13.329 1.00 59.53 117 LYS A CA 1
ATOM 899 C C . LYS A 1 117 ? 2.739 4.098 12.256 1.00 59.53 117 LYS A C 1
ATOM 901 O O . LYS A 1 117 ? 2.209 3.676 11.204 1.00 59.53 117 LYS A O 1
#

Solvent-accessible surface area (backbone atoms only — not comparable to full-atom values): 6429 Å² total; per-residue (Å²): 111,70,70,59,53,52,52,52,51,55,51,52,53,52,53,54,51,54,52,52,51,51,50,50,58,47,35,52,52,48,44,72,25,45,58,51,32,47,63,39,27,49,33,87,87,52,91,68,68,45,76,61,15,44,55,17,53,53,50,52,43,51,49,34,73,76,31,92,64,28,30,33,52,50,27,47,40,50,25,50,49,26,60,75,70,68,47,66,57,39,70,69,39,48,54,48,46,33,61,76,54,70,48,88,65,84,43,74,83,49,62,76,72,75,43,90,100

Nearest PDB structures (foldseek):
  5lg4-assembly1_A  TM=3.963E-01  e=2.759E+00  Saccharomyces cerevisiae S288C
  8pv4-assembly1_CR  TM=3.933E-01  e=3.108E+00  Thermochaetoides thermophila DSM 1495
  2ld6-assembly1_A  TM=3.047E-01  e=8.045E+00  Thermotoga maritima

Foldseek 3Di:
DVVVVVVVVVVVVVVVVVVVVVLVVLLVLLCQQQVQCLCQQQDPVDPAGDPSNLVSVVVLQVQCVVDVLSQLSSQVSLLVVCVVVVGAGDPVSQVVSCVRSVDDHPHDHGNDGDSVD

Mean predicted aligned error: 5.78 Å

InterPro domains:
  IPR000528 Plant non-specific lipid-transfer protein/Par allergen [PR00382] (26-42)
  IPR000528 Plant non-specific lipid-transfer protein/Par allergen [PR00382] (48-62)
  IPR000528 Plant non-specific lipid-transfer protein/Par allergen [PR00382] (106-117)
  IPR000528 Plant non-specific lipid-transfer protein/Par allergen [PTHR33076] (9-117)
  IPR036312 Bifunctional inhibitor/plant lipid transfer protein/seed storage helical domain superfamily [G3DSA:1.10.110.10] (26-117)
  IPR036312 Bifunctional inhibitor/plant lipid transfer protein/seed storage helical domain superf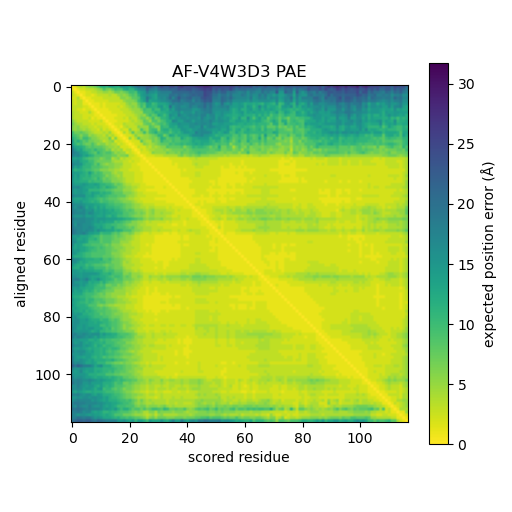amily [SSF47699] (27-117)

Sequence (117 aa):
MARHLLYLATFALMLVSVSKARESSFCDNVFNNFIHCVRYVSDLSINEPASGCCSGIINLKQVANQNEAGPAQICQCIEDLARVMHIPFDASRIQSLRIHCRTHLSFPISNAMDCSK

Radius of gyration: 17.58 Å; Cα contacts (8 Å, |Δi|>4): 122; chains: 1; bounding box: 45×28×52 Å